Protein AF-A0A925MMJ6-F1 (afdb_monomer_lite)

Radius of gyration: 25.44 Å; chains: 1; bounding box: 75×64×43 Å

Structure (mmCIF, N/CA/C/O backbone):
data_AF-A0A925MMJ6-F1
#
_entry.id   AF-A0A925MMJ6-F1
#
loop_
_atom_site.group_PDB
_atom_site.id
_atom_site.type_symbol
_atom_site.label_atom_id
_atom_site.label_alt_id
_atom_site.label_comp_id
_atom_site.label_asym_id
_atom_site.label_entity_id
_atom_site.label_seq_id
_atom_site.pdbx_PDB_ins_code
_atom_site.Cartn_x
_atom_site.Cartn_y
_atom_site.Cartn_z
_atom_site.occupancy
_atom_site.B_iso_or_equiv
_atom_site.auth_seq_id
_atom_site.auth_comp_id
_atom_site.auth_asym_id
_atom_site.auth_atom_id
_atom_site.pdbx_PDB_model_num
ATOM 1 N N . MET A 1 1 ? 48.741 49.242 19.375 1.00 45.91 1 MET A N 1
ATOM 2 C CA . MET A 1 1 ? 47.266 49.327 19.332 1.00 45.91 1 MET A CA 1
ATOM 3 C C . MET A 1 1 ? 46.784 48.191 18.450 1.00 45.91 1 MET A C 1
ATOM 5 O O . MET A 1 1 ? 47.071 48.222 17.264 1.00 45.91 1 MET A O 1
ATOM 9 N N . SER A 1 2 ? 46.190 47.146 19.028 1.00 38.88 2 SER A N 1
ATOM 10 C CA . SER A 1 2 ? 45.660 46.009 18.268 1.00 38.88 2 SER A CA 1
ATOM 11 C C . SER A 1 2 ? 44.406 45.479 18.962 1.00 38.88 2 SER A C 1
ATOM 13 O O . SER A 1 2 ? 44.325 45.468 20.188 1.00 38.88 2 SER A O 1
ATOM 15 N N . THR A 1 3 ? 43.418 45.171 18.139 1.00 50.00 3 THR A N 1
ATOM 16 C CA . THR A 1 3 ? 41.983 44.964 18.376 1.00 50.00 3 THR A CA 1
ATOM 17 C C . THR A 1 3 ? 41.639 43.785 19.306 1.00 50.00 3 THR A C 1
ATOM 19 O O . THR A 1 3 ? 42.430 42.853 19.441 1.00 50.00 3 THR A O 1
ATOM 22 N N . PRO A 1 4 ? 40.456 43.798 19.959 1.00 45.84 4 PRO A N 1
ATOM 23 C CA . PRO A 1 4 ? 40.123 42.865 21.031 1.00 45.84 4 PRO A CA 1
ATOM 24 C C . PRO A 1 4 ? 39.651 41.493 20.527 1.00 45.84 4 PRO A C 1
ATOM 26 O O . PRO A 1 4 ? 38.975 41.362 19.506 1.00 45.84 4 PRO A O 1
ATOM 29 N N . HIS A 1 5 ? 39.981 40.476 21.324 1.00 41.41 5 HIS A N 1
ATOM 30 C CA . HIS A 1 5 ? 39.534 39.090 21.216 1.00 41.41 5 HIS A CA 1
ATOM 31 C C . HIS A 1 5 ? 38.001 38.972 21.163 1.00 41.41 5 HIS A C 1
ATOM 33 O O . HIS A 1 5 ? 37.303 39.318 22.116 1.00 41.41 5 HIS A O 1
ATOM 39 N N . ARG A 1 6 ? 37.476 38.385 20.082 1.00 42.47 6 ARG A N 1
ATOM 40 C CA . ARG A 1 6 ? 36.093 37.896 20.019 1.00 42.47 6 ARG A CA 1
ATOM 41 C C . ARG A 1 6 ? 36.016 36.555 20.752 1.00 42.47 6 ARG A C 1
ATOM 43 O O . ARG A 1 6 ? 36.543 35.553 20.275 1.00 42.47 6 ARG A O 1
ATOM 50 N N . GLN A 1 7 ? 35.383 36.552 21.922 1.00 44.06 7 GLN A N 1
ATOM 51 C CA . GLN A 1 7 ? 35.075 35.343 22.689 1.00 44.06 7 GLN A CA 1
ATOM 52 C C . GLN A 1 7 ? 34.191 34.391 21.866 1.00 44.06 7 GLN A C 1
ATOM 54 O O . GLN A 1 7 ? 33.106 34.766 21.421 1.00 44.06 7 GLN A O 1
ATOM 59 N N . ILE A 1 8 ? 34.645 33.150 21.683 1.00 50.47 8 ILE A N 1
ATOM 60 C CA . ILE A 1 8 ? 33.834 32.036 21.179 1.00 50.47 8 ILE A CA 1
ATOM 61 C C . ILE A 1 8 ? 33.193 31.376 22.405 1.00 50.47 8 ILE A C 1
ATOM 63 O O . ILE A 1 8 ? 33.903 30.876 23.275 1.00 50.47 8 ILE A O 1
ATOM 67 N N . GLN A 1 9 ? 31.861 31.405 22.503 1.00 49.53 9 GLN A N 1
ATOM 68 C CA . GLN A 1 9 ? 31.140 30.734 23.589 1.00 49.53 9 GLN A CA 1
ATOM 69 C C . GLN A 1 9 ? 31.209 29.201 23.416 1.00 49.53 9 GLN A C 1
ATOM 71 O O . GLN A 1 9 ? 30.941 28.708 22.316 1.00 49.53 9 GLN A O 1
ATOM 76 N N . PRO A 1 10 ? 31.533 28.428 24.468 1.00 45.34 10 PRO A N 1
ATOM 77 C CA . PRO A 1 10 ? 31.537 26.972 24.417 1.00 45.34 10 PRO A CA 1
ATOM 78 C C . PRO A 1 10 ? 30.121 26.432 24.670 1.00 45.34 10 PRO A C 1
ATOM 80 O O . PRO A 1 10 ? 29.420 26.933 25.544 1.00 45.34 10 PRO A O 1
ATOM 83 N N . GLY A 1 11 ? 29.705 25.374 23.963 1.00 54.53 11 GLY A N 1
ATOM 84 C CA . GLY A 1 11 ? 28.601 24.540 24.469 1.00 54.53 11 GLY A CA 1
ATOM 85 C C . GLY A 1 11 ? 27.451 24.166 23.536 1.00 54.53 11 GLY A C 1
ATOM 86 O O . GLY A 1 11 ? 26.369 23.875 24.030 1.00 54.53 11 GLY A O 1
ATOM 87 N N . ARG A 1 12 ? 27.640 24.073 22.216 1.00 52.03 12 ARG A N 1
ATOM 88 C CA . ARG A 1 12 ? 26.735 23.256 21.385 1.00 52.03 12 ARG A CA 1
ATOM 89 C C . ARG A 1 12 ? 27.538 22.316 20.501 1.00 52.03 12 ARG A C 1
ATOM 91 O O . ARG A 1 12 ? 27.820 22.616 19.347 1.00 52.03 12 ARG A O 1
ATOM 98 N N . ARG A 1 13 ? 27.894 21.148 21.051 1.00 46.19 13 ARG A N 1
ATOM 99 C CA . ARG A 1 13 ? 28.160 19.968 20.220 1.00 46.19 13 ARG A CA 1
ATOM 100 C C . ARG A 1 13 ? 26.841 19.614 19.536 1.00 46.19 13 ARG A C 1
ATOM 102 O O . ARG A 1 13 ? 26.043 18.861 20.084 1.00 46.19 13 ARG A O 1
ATOM 109 N N . LEU A 1 14 ? 26.608 20.170 18.351 1.00 51.88 14 LEU A N 1
ATOM 110 C CA . LEU A 1 14 ? 25.783 19.481 17.370 1.00 51.88 14 LEU A CA 1
ATOM 111 C C . LEU A 1 14 ? 26.485 18.136 17.170 1.00 51.88 14 LEU A C 1
ATOM 113 O O . LEU A 1 14 ? 27.633 18.109 16.721 1.00 51.88 14 LEU A O 1
ATOM 117 N N . LYS A 1 15 ? 25.871 17.037 17.626 1.00 56.06 15 LYS A N 1
ATOM 118 C CA . LYS A 1 15 ? 26.296 15.704 17.203 1.00 56.06 15 LYS A CA 1
ATOM 119 C C . LYS A 1 15 ? 26.131 15.710 15.686 1.00 56.06 15 LYS A C 1
ATOM 121 O O . LYS A 1 15 ? 25.021 15.611 15.184 1.00 56.06 15 LYS A O 1
ATOM 1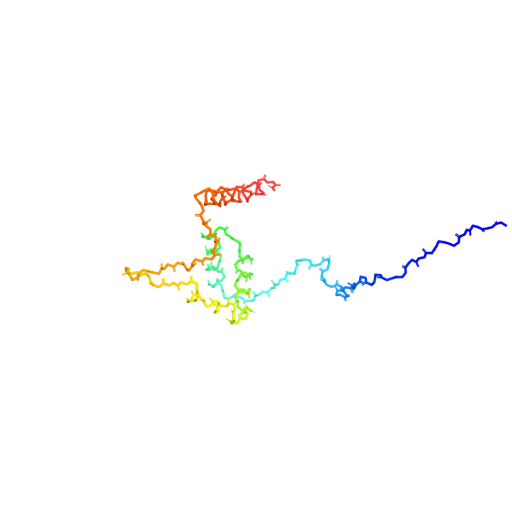26 N N . LEU A 1 16 ? 27.225 15.957 14.969 1.00 54.31 16 LEU A N 1
ATOM 127 C CA . LEU A 1 16 ? 27.319 15.564 13.578 1.00 54.31 16 LEU A CA 1
ATOM 128 C C . LEU A 1 16 ? 27.232 14.049 13.615 1.00 54.31 16 LEU A C 1
ATOM 130 O O . LEU A 1 16 ? 28.182 13.385 14.033 1.00 54.31 16 LEU A O 1
ATOM 134 N N . ASP A 1 17 ? 26.072 13.519 13.257 1.00 56.06 17 ASP A N 1
ATOM 135 C CA . ASP A 1 17 ? 25.931 12.103 12.985 1.00 56.06 17 ASP A CA 1
ATOM 136 C C . ASP A 1 17 ? 26.886 11.809 11.825 1.00 56.06 17 ASP A C 1
ATOM 138 O O . ASP A 1 17 ? 26.645 12.163 10.672 1.00 56.06 17 ASP A O 1
ATOM 142 N N . PHE A 1 18 ? 28.050 11.253 12.162 1.00 50.72 18 PHE A N 1
ATOM 143 C CA . PHE A 1 18 ? 29.178 11.015 11.262 1.00 50.72 18 PHE A CA 1
ATOM 144 C C . PHE A 1 18 ? 28.902 9.796 10.376 1.00 50.72 18 PHE A C 1
ATOM 146 O O . PHE A 1 18 ? 29.762 8.939 10.197 1.00 50.72 18 PHE A O 1
ATOM 153 N N . ASN A 1 19 ? 27.674 9.666 9.869 1.00 54.19 19 ASN A N 1
ATOM 154 C CA . ASN A 1 19 ? 27.366 8.692 8.845 1.00 54.19 19 ASN A CA 1
ATOM 155 C C . ASN A 1 19 ? 27.432 9.395 7.478 1.00 54.19 19 ASN A C 1
ATOM 157 O O . ASN A 1 19 ? 26.449 10.019 7.057 1.00 54.19 19 ASN A O 1
ATOM 161 N N . PRO A 1 20 ? 28.585 9.332 6.780 1.00 58.41 20 PRO A N 1
ATOM 162 C CA . PRO A 1 20 ? 28.792 10.009 5.500 1.00 58.41 20 PRO A CA 1
ATOM 163 C C . PRO A 1 20 ? 27.848 9.529 4.389 1.00 58.41 20 PRO A C 1
ATOM 165 O O . PRO A 1 20 ? 27.793 10.144 3.331 1.00 58.41 20 PRO A O 1
ATOM 168 N N . TYR A 1 21 ? 27.076 8.468 4.632 1.00 56.19 21 TYR A N 1
ATOM 169 C CA . TYR A 1 21 ? 26.182 7.870 3.649 1.00 56.19 21 TYR A CA 1
ATOM 170 C C . TYR A 1 21 ? 24.752 8.437 3.639 1.00 56.19 21 TYR A C 1
ATOM 172 O O . TYR A 1 21 ? 24.003 8.111 2.725 1.00 56.19 21 TYR A O 1
ATOM 180 N N . TYR A 1 22 ? 24.353 9.290 4.595 1.00 53.84 22 TYR A N 1
ATOM 181 C CA . TYR A 1 22 ? 22.934 9.675 4.749 1.00 53.84 22 TYR A CA 1
ATOM 182 C C . TYR A 1 22 ? 22.528 11.069 4.240 1.00 53.84 22 TYR A C 1
ATOM 184 O O . TYR A 1 22 ? 21.335 11.350 4.183 1.00 53.84 22 TYR A O 1
ATOM 192 N N . HIS A 1 23 ? 23.456 11.944 3.841 1.00 56.25 23 HIS A N 1
ATOM 193 C CA . HIS A 1 23 ? 23.117 13.340 3.493 1.00 56.25 23 HIS A CA 1
ATOM 194 C C . HIS A 1 23 ? 23.262 13.696 2.005 1.00 56.25 23 HIS A C 1
ATOM 196 O O . HIS A 1 23 ? 22.776 14.740 1.580 1.00 56.25 23 HIS A O 1
ATOM 202 N N . THR A 1 24 ? 23.863 12.822 1.194 1.00 51.81 24 THR A N 1
ATOM 203 C CA . THR A 1 24 ? 23.967 12.989 -0.271 1.00 51.81 24 THR A CA 1
ATOM 204 C C . THR A 1 24 ? 23.326 11.846 -1.061 1.00 51.81 24 THR A C 1
ATOM 206 O O . THR A 1 24 ? 23.145 11.965 -2.270 1.00 51.81 24 THR A O 1
ATOM 209 N N . VAL A 1 25 ? 22.935 10.754 -0.391 1.00 50.25 25 VAL A N 1
ATOM 210 C CA . VAL A 1 25 ? 22.367 9.546 -1.009 1.00 50.25 25 VAL A CA 1
ATOM 211 C C . VAL A 1 25 ? 20.965 9.292 -0.452 1.00 50.25 25 VAL A C 1
ATOM 213 O O . VAL A 1 25 ? 20.687 8.280 0.179 1.00 50.25 25 VAL A O 1
ATOM 216 N N . THR A 1 26 ? 20.040 10.223 -0.671 1.00 56.56 26 THR A N 1
ATOM 217 C CA . THR A 1 26 ? 18.630 10.045 -0.266 1.00 56.56 26 THR A CA 1
ATOM 218 C C . THR A 1 26 ? 17.891 8.991 -1.105 1.00 56.56 26 THR A C 1
ATOM 220 O O . THR A 1 26 ? 16.767 8.603 -0.781 1.00 56.56 26 THR A O 1
ATOM 223 N N . HIS A 1 27 ? 18.518 8.477 -2.169 1.00 61.50 27 HIS A N 1
ATOM 224 C CA . HIS A 1 27 ? 17.960 7.447 -3.040 1.00 61.50 27 HIS A CA 1
ATOM 225 C C . HIS A 1 27 ? 18.972 6.337 -3.322 1.00 61.50 27 HIS A C 1
ATOM 227 O O . HIS A 1 27 ? 19.735 6.391 -4.286 1.00 61.50 27 HIS A O 1
ATOM 233 N N . MET A 1 28 ? 18.940 5.291 -2.498 1.00 78.88 28 MET A N 1
ATOM 234 C CA . MET A 1 28 ? 19.584 4.028 -2.838 1.00 78.88 28 MET A CA 1
ATOM 235 C C . MET A 1 28 ? 18.799 3.311 -3.940 1.00 78.88 28 MET A C 1
ATOM 237 O O . MET A 1 28 ? 17.573 3.209 -3.882 1.00 78.88 28 MET A O 1
ATOM 241 N N . LYS A 1 29 ? 19.515 2.797 -4.942 1.00 84.88 29 LYS A N 1
ATOM 242 C CA . LYS A 1 29 ? 18.970 1.877 -5.944 1.00 84.88 29 LYS A CA 1
ATOM 243 C C . LYS A 1 29 ? 19.288 0.456 -5.505 1.00 84.88 29 LYS A C 1
ATOM 245 O O . LYS A 1 29 ? 20.443 0.143 -5.234 1.00 84.88 29 LYS A O 1
ATOM 250 N N . THR A 1 30 ? 18.267 -0.384 -5.444 1.00 88.75 30 THR A N 1
ATOM 251 C CA . THR A 1 30 ? 18.390 -1.805 -5.126 1.00 88.75 30 THR A CA 1
ATOM 252 C C . THR A 1 30 ? 17.996 -2.628 -6.346 1.00 88.75 30 THR A C 1
ATOM 254 O O . THR A 1 30 ? 17.012 -2.324 -7.020 1.00 88.75 30 THR A O 1
ATOM 257 N N . THR A 1 31 ? 18.779 -3.664 -6.637 1.00 94.06 31 THR A N 1
ATOM 258 C CA . THR A 1 31 ? 18.460 -4.670 -7.657 1.00 94.06 31 THR A CA 1
ATOM 259 C C . THR A 1 31 ? 17.966 -5.920 -6.938 1.00 94.06 31 THR A C 1
ATOM 261 O O . THR A 1 31 ? 18.599 -6.350 -5.977 1.00 94.06 31 THR A O 1
ATOM 264 N N . LEU A 1 32 ? 16.830 -6.470 -7.369 1.00 92.94 32 LEU A N 1
ATOM 265 C CA . LEU A 1 32 ? 16.206 -7.660 -6.786 1.00 92.94 32 LEU A CA 1
ATOM 266 C C . LEU A 1 32 ? 15.926 -8.673 -7.895 1.00 92.94 32 LEU A C 1
ATOM 268 O O . LEU A 1 32 ? 15.317 -8.313 -8.904 1.00 92.94 32 LEU A O 1
ATOM 272 N N . ASP A 1 33 ? 16.300 -9.928 -7.672 1.00 96.44 33 ASP A N 1
ATOM 273 C CA . ASP A 1 33 ? 15.910 -11.034 -8.543 1.00 96.44 33 ASP A CA 1
ATOM 274 C C . ASP A 1 33 ? 14.518 -11.526 -8.137 1.00 96.44 33 ASP A C 1
ATOM 276 O O . ASP A 1 33 ? 14.293 -11.939 -6.998 1.00 96.44 33 ASP A O 1
ATOM 280 N N . LEU A 1 34 ? 13.561 -11.449 -9.063 1.00 95.75 34 LEU A N 1
ATOM 281 C CA . LEU A 1 34 ? 12.160 -11.801 -8.831 1.00 95.75 34 LEU A CA 1
ATOM 282 C C . LEU A 1 34 ? 11.642 -12.704 -9.957 1.00 95.75 34 LEU A C 1
ATOM 284 O O . LEU A 1 34 ? 11.962 -12.457 -11.124 1.00 95.75 34 LEU A O 1
ATOM 288 N N . PRO A 1 35 ? 10.775 -13.690 -9.655 1.00 98.31 35 PRO A N 1
ATOM 289 C CA . PRO A 1 35 ? 10.036 -14.409 -10.686 1.00 98.31 35 PRO A CA 1
ATOM 290 C C . PRO A 1 35 ? 9.228 -13.446 -11.569 1.00 98.31 35 PRO A C 1
ATOM 292 O O . PRO A 1 35 ? 8.591 -12.512 -11.067 1.00 98.31 35 PRO A O 1
ATOM 295 N N . VAL A 1 36 ? 9.213 -13.694 -12.883 1.00 97.62 36 VAL A N 1
ATOM 296 C CA . VAL A 1 36 ? 8.505 -12.851 -13.869 1.00 97.62 36 VAL A CA 1
ATOM 297 C C . VAL A 1 36 ? 7.021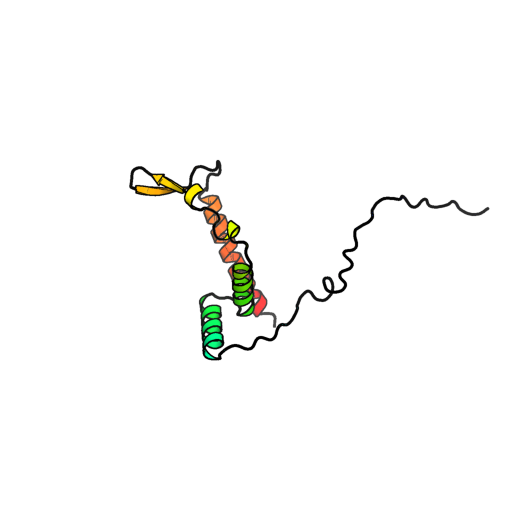 -12.704 -13.531 1.00 97.62 36 VAL A C 1
ATOM 299 O O . VAL A 1 36 ? 6.474 -11.600 -13.610 1.00 97.62 36 VAL A O 1
ATOM 302 N N . ASP A 1 37 ? 6.382 -13.785 -13.092 1.00 98.06 37 ASP A N 1
ATOM 303 C CA . ASP A 1 37 ? 4.949 -13.801 -12.787 1.00 98.06 37 ASP A CA 1
ATOM 304 C C . ASP A 1 37 ? 4.619 -12.915 -11.577 1.00 98.06 37 ASP A C 1
ATOM 306 O O . ASP A 1 37 ? 3.618 -12.188 -11.570 1.00 98.06 37 ASP A O 1
ATOM 310 N N . LEU A 1 38 ? 5.509 -12.899 -10.578 1.00 97.50 38 LEU A N 1
ATOM 311 C CA . LEU A 1 38 ? 5.388 -12.050 -9.395 1.00 97.50 38 LEU A CA 1
ATOM 312 C C . LEU A 1 38 ? 5.551 -10.573 -9.764 1.00 97.50 38 LEU A C 1
ATOM 314 O O . LEU A 1 38 ? 4.732 -9.744 -9.366 1.00 97.50 38 LEU A O 1
ATOM 318 N N . LEU A 1 39 ? 6.572 -10.242 -10.561 1.00 97.69 39 LEU A N 1
ATOM 319 C CA . LEU A 1 39 ? 6.802 -8.870 -11.017 1.00 97.69 39 LEU A CA 1
ATOM 320 C C . LEU A 1 39 ? 5.628 -8.353 -11.862 1.00 97.69 39 LEU A C 1
ATOM 322 O O . LEU A 1 39 ? 5.203 -7.207 -11.701 1.00 97.69 39 LEU A O 1
ATOM 326 N N . THR A 1 40 ? 5.079 -9.200 -12.734 1.00 98.12 40 THR A N 1
ATOM 327 C CA . THR A 1 40 ? 3.917 -8.872 -13.572 1.00 98.12 40 THR A CA 1
ATOM 328 C C . THR A 1 40 ? 2.683 -8.595 -12.718 1.00 98.12 40 THR A C 1
ATOM 330 O O . THR A 1 40 ? 2.040 -7.552 -12.865 1.00 98.12 40 THR A O 1
ATOM 333 N N . SER A 1 41 ? 2.406 -9.475 -11.756 1.00 97.81 41 SER A N 1
ATOM 334 C CA . SER A 1 41 ? 1.286 -9.324 -10.823 1.00 97.81 41 SER A CA 1
ATOM 335 C C . SER A 1 41 ? 1.418 -8.066 -9.960 1.00 97.81 41 SER A C 1
ATOM 337 O O . SER A 1 41 ? 0.449 -7.325 -9.777 1.00 97.81 41 SER A O 1
ATOM 339 N N . ALA A 1 42 ? 2.626 -7.768 -9.474 1.00 97.38 42 ALA A N 1
ATOM 340 C CA . ALA A 1 42 ? 2.900 -6.569 -8.690 1.00 97.38 42 ALA A CA 1
ATOM 341 C C . ALA A 1 42 ? 2.699 -5.279 -9.505 1.00 97.38 42 ALA A C 1
ATOM 343 O O . ALA A 1 42 ? 2.115 -4.319 -9.000 1.00 97.38 42 ALA A O 1
ATOM 344 N N . LYS A 1 43 ? 3.115 -5.253 -10.779 1.00 97.50 43 LYS A N 1
ATOM 345 C CA . LYS A 1 43 ? 2.867 -4.110 -11.677 1.00 97.50 43 LYS A CA 1
ATOM 346 C C . LYS A 1 43 ? 1.376 -3.894 -11.929 1.00 97.50 43 LYS A C 1
ATOM 348 O O . LYS A 1 43 ? 0.907 -2.762 -11.830 1.00 97.50 43 LYS A O 1
ATOM 353 N N . ALA A 1 44 ? 0.625 -4.963 -12.192 1.00 98.12 44 ALA A N 1
ATOM 354 C CA . ALA A 1 44 ? -0.825 -4.877 -12.362 1.00 98.12 44 ALA A CA 1
ATOM 355 C C . ALA A 1 44 ? -1.512 -4.336 -11.094 1.00 98.12 44 ALA A C 1
ATOM 357 O O . ALA A 1 44 ? -2.399 -3.483 -11.171 1.00 98.12 44 ALA A O 1
ATOM 358 N N . LEU A 1 45 ? -1.058 -4.776 -9.915 1.00 97.62 45 LEU A N 1
ATOM 359 C CA . LEU A 1 45 ? -1.549 -4.270 -8.636 1.00 97.62 45 LEU A CA 1
ATOM 360 C C . LEU A 1 45 ? -1.251 -2.777 -8.445 1.00 97.62 45 LEU A C 1
ATOM 362 O O . LEU A 1 45 ? -2.117 -2.055 -7.952 1.00 97.62 45 LEU A O 1
ATOM 366 N N . ALA A 1 46 ? -0.058 -2.323 -8.837 1.00 96.81 46 ALA A N 1
ATOM 367 C CA . ALA A 1 46 ? 0.347 -0.922 -8.738 1.00 96.81 46 ALA A CA 1
ATOM 368 C C . ALA A 1 46 ? -0.587 -0.021 -9.555 1.00 96.81 46 ALA A C 1
ATOM 370 O O . ALA A 1 46 ? -1.140 0.936 -9.017 1.00 96.81 46 ALA A O 1
ATOM 371 N N . VAL A 1 47 ? -0.862 -0.402 -10.809 1.00 97.25 47 VAL A N 1
ATOM 372 C CA . VAL A 1 47 ? -1.809 0.311 -11.682 1.00 97.25 47 VAL A CA 1
ATOM 373 C C . VAL A 1 47 ? -3.205 0.343 -11.065 1.00 97.25 47 VAL A C 1
ATOM 375 O O . VAL A 1 47 ? -3.810 1.407 -10.961 1.00 97.25 47 VAL A O 1
ATOM 378 N N . ARG A 1 48 ? -3.706 -0.806 -10.589 1.00 96.31 48 ARG A N 1
ATOM 379 C CA . ARG A 1 48 ? -5.047 -0.901 -9.988 1.00 96.31 48 ARG A CA 1
ATOM 380 C C . ARG A 1 48 ? -5.207 -0.012 -8.752 1.00 96.31 48 ARG A C 1
ATOM 382 O O . ARG A 1 48 ? -6.295 0.498 -8.516 1.00 96.31 48 ARG A O 1
ATOM 389 N N . ARG A 1 49 ? -4.141 0.160 -7.968 1.00 95.25 49 ARG A N 1
ATOM 390 C CA . ARG A 1 49 ? -4.112 1.010 -6.767 1.00 95.25 49 ARG A CA 1
ATOM 391 C C . ARG A 1 49 ? -3.661 2.446 -7.046 1.00 95.25 49 ARG A C 1
ATOM 393 O O . ARG A 1 49 ? -3.458 3.180 -6.089 1.00 95.25 49 ARG A O 1
ATOM 400 N N . ARG A 1 50 ? -3.469 2.824 -8.319 1.00 95.19 50 ARG A N 1
ATOM 401 C CA . ARG A 1 50 ? -2.936 4.135 -8.734 1.00 95.19 50 ARG A CA 1
ATOM 402 C C . ARG A 1 50 ? -1.658 4.520 -7.975 1.00 95.19 50 ARG A C 1
ATOM 404 O O . ARG A 1 50 ? -1.488 5.646 -7.540 1.00 95.19 50 ARG A O 1
ATOM 411 N N . THR A 1 51 ? -0.751 3.563 -7.798 1.00 95.75 51 THR A N 1
ATOM 412 C CA . THR A 1 51 ? 0.515 3.761 -7.083 1.00 95.75 51 THR A CA 1
ATOM 413 C C . THR A 1 51 ? 1.689 3.216 -7.895 1.00 95.75 51 THR A C 1
ATOM 415 O O . THR A 1 51 ? 1.513 2.633 -8.966 1.00 95.75 51 THR A O 1
ATOM 418 N N . THR A 1 52 ? 2.914 3.383 -7.400 1.00 96.69 52 THR A N 1
ATOM 419 C CA . THR A 1 52 ? 4.126 2.897 -8.074 1.00 96.69 52 THR A CA 1
ATOM 420 C C . THR A 1 52 ? 4.581 1.548 -7.520 1.00 96.69 52 THR A C 1
ATOM 422 O O . THR A 1 52 ? 4.353 1.220 -6.355 1.00 96.69 52 THR A O 1
ATOM 425 N N . LEU A 1 53 ? 5.299 0.764 -8.336 1.00 95.50 53 LEU A N 1
ATOM 426 C CA . LEU A 1 53 ? 5.929 -0.480 -7.871 1.00 95.50 53 LEU A CA 1
ATOM 427 C C . LEU A 1 53 ? 6.887 -0.217 -6.698 1.00 95.50 53 LEU A C 1
ATOM 429 O O . LEU A 1 53 ? 6.921 -0.992 -5.748 1.00 95.50 53 LEU A O 1
ATOM 433 N N . ARG A 1 54 ? 7.617 0.906 -6.732 1.00 93.62 54 ARG A N 1
ATOM 434 C CA . ARG A 1 54 ? 8.489 1.345 -5.636 1.00 93.62 54 ARG A CA 1
ATOM 435 C C . ARG A 1 54 ? 7.704 1.545 -4.340 1.00 93.62 54 ARG A C 1
ATOM 437 O O . ARG A 1 54 ? 8.114 1.011 -3.317 1.00 93.62 54 ARG A O 1
ATOM 444 N N . ALA A 1 55 ? 6.588 2.272 -4.390 1.00 93.81 55 ALA A N 1
ATOM 445 C CA . ALA A 1 55 ? 5.750 2.518 -3.218 1.00 93.81 55 ALA A CA 1
ATOM 446 C C . ALA A 1 55 ? 5.150 1.217 -2.661 1.00 93.81 55 ALA A C 1
ATOM 448 O O . ALA A 1 55 ? 5.131 1.025 -1.448 1.00 93.81 55 ALA A O 1
ATOM 449 N N . LEU A 1 56 ? 4.732 0.285 -3.530 1.00 95.88 56 LEU A N 1
ATOM 450 C CA . LEU A 1 56 ? 4.279 -1.039 -3.092 1.00 95.88 56 LEU A CA 1
ATOM 451 C C . LEU A 1 56 ? 5.379 -1.829 -2.381 1.00 95.88 56 LEU A C 1
ATOM 453 O O . LEU A 1 56 ? 5.121 -2.399 -1.322 1.00 95.88 56 LEU A O 1
ATOM 457 N N . VAL A 1 57 ? 6.584 -1.871 -2.954 1.00 95.19 57 VAL A N 1
ATOM 458 C CA . VAL A 1 57 ? 7.727 -2.583 -2.366 1.00 95.19 57 VAL A CA 1
ATOM 459 C C . VAL A 1 57 ? 8.120 -1.946 -1.037 1.00 95.19 57 VAL A C 1
ATOM 461 O O . VAL A 1 57 ? 8.277 -2.654 -0.050 1.00 95.19 57 VAL A O 1
ATOM 464 N N . GLU A 1 58 ? 8.206 -0.618 -0.972 1.00 94.00 58 GLU A N 1
ATOM 465 C CA . GLU A 1 58 ? 8.513 0.096 0.267 1.00 94.00 58 GLU A CA 1
ATOM 466 C C . GLU A 1 58 ? 7.462 -0.170 1.352 1.00 94.00 58 GLU A C 1
ATOM 468 O O . GLU A 1 58 ? 7.815 -0.495 2.484 1.00 94.00 58 GLU A O 1
ATOM 473 N N . HIS A 1 59 ? 6.173 -0.091 1.012 1.00 94.00 59 HIS A N 1
ATOM 474 C CA . HIS A 1 59 ? 5.089 -0.376 1.948 1.00 94.00 59 HIS A CA 1
ATOM 475 C C . HIS A 1 59 ? 5.133 -1.824 2.455 1.00 94.00 59 HIS A C 1
ATOM 477 O O . HIS A 1 59 ? 4.976 -2.063 3.652 1.00 94.00 59 HIS A O 1
ATOM 483 N N . ALA A 1 60 ? 5.373 -2.792 1.566 1.00 93.56 60 ALA A N 1
ATOM 484 C CA . ALA A 1 6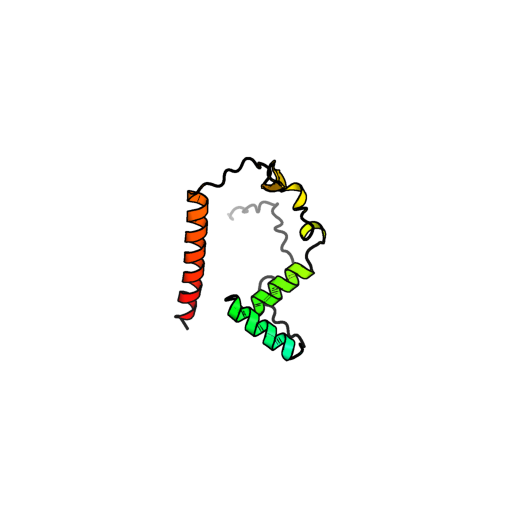0 ? 5.495 -4.196 1.943 1.00 93.56 60 ALA A CA 1
ATOM 485 C C . ALA A 1 60 ? 6.694 -4.431 2.872 1.00 93.56 60 ALA A C 1
ATOM 487 O O . ALA A 1 60 ? 6.530 -5.071 3.905 1.00 93.56 60 ALA A O 1
ATOM 488 N N . LEU A 1 61 ? 7.860 -3.860 2.555 1.00 94.50 61 LEU A N 1
ATOM 489 C CA . LEU A 1 61 ? 9.058 -3.971 3.388 1.00 94.50 61 LEU A CA 1
ATOM 490 C C . LEU A 1 61 ? 8.859 -3.329 4.761 1.00 94.50 61 LEU A C 1
ATOM 492 O O . LEU A 1 61 ? 9.201 -3.941 5.765 1.00 94.50 61 LEU A O 1
ATOM 496 N N . ARG A 1 62 ? 8.263 -2.130 4.824 1.00 92.75 62 ARG A N 1
ATOM 497 C CA . ARG A 1 62 ? 7.936 -1.461 6.094 1.00 92.75 62 ARG A CA 1
ATOM 498 C C . ARG A 1 62 ? 7.008 -2.308 6.960 1.00 92.75 62 ARG A C 1
ATOM 500 O O . ARG A 1 62 ? 7.207 -2.358 8.167 1.00 92.75 62 ARG A O 1
ATOM 507 N N . ARG A 1 63 ? 6.016 -2.965 6.351 1.00 90.56 63 ARG A N 1
ATOM 508 C CA . ARG A 1 63 ? 5.107 -3.872 7.061 1.00 90.56 63 ARG A CA 1
ATOM 509 C C . ARG A 1 63 ? 5.830 -5.122 7.563 1.00 90.56 63 ARG A C 1
ATOM 511 O O . ARG A 1 63 ? 5.573 -5.536 8.681 1.00 90.56 63 ARG A O 1
ATOM 518 N N . GLU A 1 64 ? 6.723 -5.692 6.760 1.00 94.31 64 GLU A N 1
ATOM 519 C CA . GLU A 1 64 ? 7.462 -6.915 7.104 1.00 94.31 64 GLU A CA 1
ATOM 520 C C . GLU A 1 64 ? 8.428 -6.710 8.279 1.00 94.31 64 GLU A C 1
ATOM 522 O O . GLU A 1 64 ? 8.583 -7.586 9.121 1.00 94.31 64 GLU A O 1
ATOM 527 N N . ILE A 1 65 ? 9.065 -5.537 8.358 1.00 92.69 65 ILE A N 1
ATOM 528 C CA . ILE A 1 65 ? 10.012 -5.210 9.437 1.00 92.69 65 ILE A CA 1
ATOM 529 C C . ILE A 1 65 ? 9.347 -4.572 10.661 1.00 92.69 65 ILE A C 1
ATOM 531 O O . ILE A 1 65 ? 10.039 -4.251 11.630 1.00 92.69 65 ILE A O 1
ATOM 535 N N . ALA A 1 66 ? 8.037 -4.317 10.614 1.00 88.75 66 ALA A N 1
ATOM 536 C CA . ALA A 1 66 ? 7.340 -3.698 11.729 1.00 88.75 66 ALA A CA 1
ATOM 537 C C . ALA A 1 66 ? 7.338 -4.658 12.937 1.00 88.75 66 ALA A C 1
ATOM 539 O O . ALA A 1 66 ? 7.058 -5.848 12.778 1.00 88.75 66 ALA A O 1
ATOM 540 N N . PRO A 1 67 ? 7.651 -4.175 14.153 1.00 85.12 67 PRO A N 1
ATOM 541 C CA . PRO A 1 67 ? 7.610 -5.004 15.350 1.00 85.12 67 PRO A CA 1
ATOM 542 C C . PRO A 1 67 ? 6.203 -5.576 15.555 1.00 85.12 67 PRO A C 1
ATOM 544 O O . PRO A 1 67 ? 5.209 -4.883 15.335 1.00 85.12 67 PRO A O 1
ATOM 547 N N . ALA A 1 68 ? 6.114 -6.822 16.031 1.00 72.38 68 ALA A N 1
ATOM 548 C CA . ALA A 1 68 ? 4.839 -7.519 16.227 1.00 72.38 68 ALA A CA 1
ATOM 549 C C . ALA A 1 68 ? 3.838 -6.715 17.080 1.00 72.38 68 ALA A C 1
ATOM 551 O O . ALA A 1 68 ? 2.647 -6.738 16.809 1.00 72.38 68 ALA A O 1
ATOM 552 N N . SER A 1 69 ? 4.315 -5.914 18.037 1.00 67.88 69 SER A N 1
ATOM 553 C CA . SER A 1 69 ? 3.479 -5.022 18.855 1.00 67.88 69 SER A CA 1
ATOM 554 C C . SER A 1 69 ? 2.776 -3.897 18.080 1.00 67.88 69 SER A C 1
ATOM 556 O O . SER A 1 69 ? 1.822 -3.323 18.593 1.00 67.88 69 SER A O 1
ATOM 558 N N . GLN A 1 70 ? 3.233 -3.552 16.872 1.00 62.59 70 GLN A N 1
ATOM 559 C CA . GLN A 1 70 ? 2.565 -2.591 15.985 1.00 62.59 70 GLN A CA 1
ATOM 560 C C . GLN A 1 70 ? 1.582 -3.257 15.016 1.00 62.59 70 GLN A C 1
ATOM 562 O O . GLN A 1 70 ? 0.626 -2.601 14.607 1.00 62.59 70 GLN A O 1
ATOM 567 N N . LEU A 1 71 ? 1.793 -4.528 14.649 1.00 59.91 71 LEU A N 1
ATOM 568 C CA . LEU A 1 71 ? 0.795 -5.307 13.901 1.00 59.91 71 LEU A CA 1
ATOM 569 C C . LEU A 1 71 ? -0.375 -5.704 14.806 1.00 59.91 71 LEU A C 1
ATOM 571 O O . LEU A 1 71 ? -1.529 -5.557 14.419 1.00 59.91 71 LEU A O 1
ATOM 575 N N . GLU A 1 72 ? -0.054 -6.112 16.031 1.00 58.91 72 GLU A N 1
ATOM 576 C CA . GLU A 1 72 ? -0.981 -6.393 17.124 1.00 58.91 72 GLU A CA 1
ATOM 577 C C . GLU A 1 72 ? -1.264 -5.118 17.931 1.00 58.91 72 GLU A C 1
ATOM 579 O O . GLU A 1 72 ? -1.321 -5.149 19.161 1.00 58.91 72 GLU A O 1
ATOM 584 N N . ALA A 1 73 ? -1.378 -3.956 17.274 1.00 55.97 73 ALA A N 1
ATOM 585 C CA . ALA A 1 73 ? -1.997 -2.815 17.933 1.00 55.97 73 ALA A CA 1
ATOM 586 C C . ALA A 1 73 ? -3.422 -3.261 18.256 1.00 55.97 73 ALA A C 1
ATOM 588 O O . ALA A 1 73 ? -4.257 -3.332 17.357 1.00 55.97 73 ALA A O 1
ATOM 589 N N . ASP A 1 74 ? -3.625 -3.666 19.509 1.00 58.31 74 ASP A N 1
ATOM 590 C CA . ASP A 1 74 ? -4.772 -4.411 20.004 1.00 58.31 74 ASP A CA 1
ATOM 591 C C . ASP A 1 74 ? -6.055 -3.627 19.730 1.00 58.31 74 ASP A C 1
ATOM 593 O O . ASP A 1 74 ? -6.524 -2.806 20.520 1.00 58.31 74 ASP A O 1
ATOM 597 N N . THR A 1 75 ? -6.602 -3.823 18.530 1.00 60.41 75 THR A N 1
ATOM 598 C CA . THR A 1 75 ? -7.819 -3.143 18.098 1.00 60.41 75 THR A CA 1
ATOM 599 C C . THR A 1 75 ? -8.986 -3.544 18.992 1.00 60.41 75 THR A C 1
ATOM 601 O O . THR A 1 75 ? -9.937 -2.777 19.106 1.00 60.41 75 THR A O 1
ATOM 604 N N . SER A 1 76 ? -8.880 -4.675 19.700 1.00 63.88 76 SER A N 1
ATOM 605 C CA . SER A 1 76 ? -9.833 -5.109 20.718 1.00 63.88 76 SER A CA 1
ATOM 606 C C . SER A 1 76 ? -10.054 -4.034 21.784 1.00 63.88 76 SER A C 1
ATOM 608 O O . SER A 1 76 ? -11.191 -3.783 22.174 1.00 63.88 76 SER A O 1
ATOM 610 N N . ASP A 1 77 ? -9.007 -3.304 22.190 1.00 71.25 77 ASP A N 1
ATOM 611 C CA . ASP A 1 77 ? -9.146 -2.270 23.219 1.0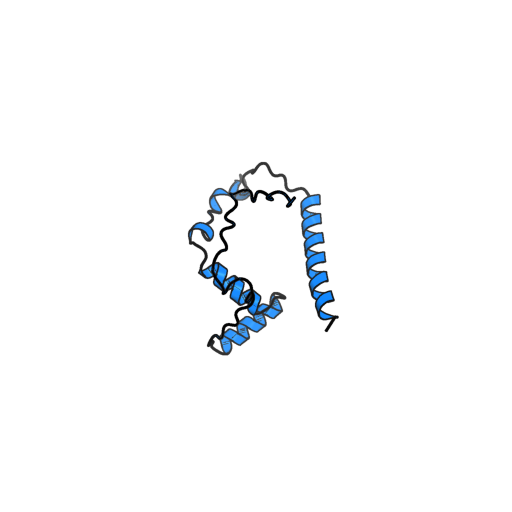0 71.25 77 ASP A CA 1
ATOM 612 C C . ASP A 1 77 ? -9.763 -0.962 22.687 1.00 71.25 77 ASP A C 1
ATOM 614 O O . ASP A 1 77 ? -10.196 -0.098 23.451 1.00 71.25 77 ASP A O 1
ATOM 618 N N . LEU A 1 78 ? -9.871 -0.823 21.365 1.00 79.31 78 LEU A N 1
ATOM 619 C CA . LEU A 1 78 ? -10.447 0.340 20.692 1.00 79.31 78 LEU A CA 1
ATOM 620 C C . LEU A 1 78 ? -11.962 0.232 20.506 1.00 79.31 78 LEU A C 1
ATOM 622 O O . LEU A 1 78 ? -12.617 1.265 20.318 1.00 79.31 78 LEU A O 1
ATOM 626 N N . PHE A 1 79 ? -12.501 -0.986 20.557 1.00 84.06 79 PHE A N 1
ATOM 627 C CA . PHE A 1 79 ? -13.902 -1.281 20.294 1.00 84.06 79 PHE A CA 1
ATOM 628 C C . PHE A 1 79 ? -14.608 -1.857 21.532 1.00 84.06 79 PHE A C 1
ATOM 630 O O . PHE A 1 79 ? -14.004 -2.445 22.421 1.00 84.06 79 PHE A O 1
ATOM 637 N N . GLU A 1 80 ? -15.919 -1.670 21.596 1.00 88.19 80 GLU A N 1
ATOM 638 C CA . GLU A 1 80 ? -16.827 -2.275 22.567 1.00 88.19 80 GLU A CA 1
ATOM 639 C C . GLU A 1 80 ? -18.063 -2.806 21.831 1.00 88.19 80 GLU A C 1
ATOM 641 O O . GLU A 1 80 ? -18.487 -2.236 20.824 1.00 88.19 80 GLU A O 1
ATOM 646 N N . VAL A 1 81 ? -18.652 -3.906 22.300 1.00 88.50 81 VAL A N 1
ATOM 647 C CA . VAL A 1 81 ? -19.871 -4.459 21.691 1.00 88.50 81 VAL A CA 1
ATOM 648 C C . VAL A 1 81 ? -21.083 -3.728 22.261 1.00 88.50 81 VAL A C 1
ATOM 650 O O . VAL A 1 81 ? -21.329 -3.759 23.466 1.00 88.50 81 VAL A O 1
ATOM 653 N N . GLY A 1 82 ? -21.839 -3.047 21.400 1.00 85.56 82 GLY A N 1
ATOM 654 C CA . GLY A 1 82 ? -23.063 -2.356 21.793 1.00 85.56 82 GLY A CA 1
ATOM 655 C C . GLY A 1 82 ? -24.245 -3.311 22.033 1.00 85.56 82 GLY A C 1
ATOM 656 O O . GLY A 1 82 ? -24.180 -4.487 21.676 1.00 85.56 82 GLY A O 1
ATOM 657 N N . PRO A 1 83 ? -25.381 -2.808 22.550 1.00 88.19 83 PRO A N 1
ATOM 658 C CA . PRO A 1 83 ? -26.571 -3.620 22.850 1.00 88.19 83 PRO A CA 1
ATOM 659 C C . PRO A 1 83 ? -27.164 -4.382 21.653 1.00 88.19 83 PRO A C 1
ATOM 661 O O . PRO A 1 83 ? -27.884 -5.356 21.835 1.00 88.19 83 PRO A O 1
ATOM 664 N N . LEU A 1 84 ? -26.868 -3.938 20.429 1.00 89.44 84 LEU A N 1
ATOM 665 C CA . LEU A 1 84 ? -27.302 -4.571 19.180 1.00 89.44 84 LEU A CA 1
ATOM 666 C C . LEU A 1 84 ? -26.309 -5.629 18.659 1.00 89.44 84 LEU A C 1
ATOM 668 O O . LEU A 1 84 ? -26.473 -6.117 17.547 1.00 89.44 84 LEU A O 1
ATOM 672 N N . GLY A 1 85 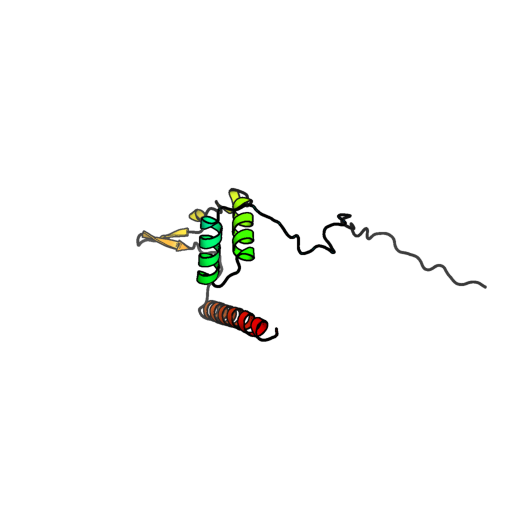? -25.249 -5.945 19.411 1.00 87.44 85 GLY A N 1
ATOM 673 C CA . GLY A 1 85 ? -24.192 -6.868 18.978 1.00 87.44 85 GLY A CA 1
ATOM 674 C C . GLY A 1 85 ? -23.215 -6.279 17.952 1.00 87.44 85 GLY A C 1
ATOM 675 O O . GLY A 1 85 ? -22.390 -7.001 17.404 1.00 87.44 85 GLY A O 1
ATOM 676 N N . ILE A 1 86 ? -23.294 -4.973 17.682 1.00 90.38 86 ILE A N 1
ATOM 677 C CA . ILE A 1 86 ? -22.440 -4.266 16.718 1.00 90.38 86 ILE A CA 1
ATOM 678 C C . ILE A 1 86 ? -21.279 -3.607 17.467 1.00 90.38 86 ILE A C 1
ATOM 680 O O . ILE A 1 86 ? -21.479 -3.013 18.529 1.00 90.38 86 ILE A O 1
ATOM 684 N N . HIS A 1 87 ? -20.070 -3.685 16.911 1.00 88.00 87 HIS A N 1
ATOM 685 C CA . HIS A 1 87 ? -18.892 -3.033 17.481 1.00 88.00 87 HIS A CA 1
ATOM 686 C C . HIS A 1 87 ? -18.997 -1.505 17.356 1.00 88.00 87 HIS A C 1
ATOM 688 O O . HIS A 1 87 ? -19.262 -0.970 16.280 1.00 88.00 87 HIS A O 1
ATOM 694 N N . ARG A 1 88 ? -18.748 -0.798 18.458 1.00 86.69 88 ARG A N 1
ATOM 695 C CA . ARG A 1 88 ? -18.655 0.662 18.552 1.00 86.69 88 ARG A CA 1
ATOM 696 C C . ARG A 1 88 ? -17.254 1.047 19.015 1.00 86.69 88 ARG A C 1
ATOM 698 O O . ARG A 1 88 ? -16.654 0.336 19.806 1.00 86.69 88 ARG A O 1
ATOM 705 N N . LEU A 1 89 ? -16.727 2.175 18.543 1.00 86.75 89 LEU A N 1
ATOM 706 C CA . LEU A 1 89 ? -15.488 2.746 19.081 1.00 86.75 89 LEU A CA 1
ATOM 707 C C . LEU A 1 89 ? -15.711 3.253 20.512 1.00 86.75 89 LEU A C 1
ATOM 709 O O . LEU A 1 89 ? -16.665 3.995 20.755 1.00 86.75 89 LEU A O 1
ATOM 713 N N . LYS A 1 90 ? -14.810 2.914 21.441 1.00 86.94 90 LYS A N 1
ATOM 714 C CA . LYS A 1 90 ? -14.815 3.511 22.786 1.00 86.94 90 LYS A CA 1
ATOM 715 C C . LYS A 1 90 ? -14.653 5.029 22.678 1.00 86.94 90 LYS A C 1
ATOM 717 O O . LYS A 1 90 ? -13.901 5.521 21.835 1.00 86.94 90 LYS A O 1
ATOM 722 N N . ASN A 1 91 ? -15.336 5.780 23.541 1.00 83.38 91 ASN A N 1
ATOM 723 C CA . ASN A 1 91 ? -15.228 7.237 23.559 1.00 83.38 91 ASN A CA 1
ATOM 724 C C . ASN A 1 91 ? -13.792 7.665 23.923 1.00 83.38 91 ASN A C 1
ATOM 726 O O . ASN A 1 91 ? -13.313 7.353 25.009 1.00 83.38 91 ASN A O 1
ATOM 730 N N . ARG A 1 92 ? -13.117 8.396 23.025 1.00 81.31 92 ARG A N 1
ATOM 731 C CA . ARG A 1 92 ? -11.749 8.919 23.232 1.00 81.31 92 ARG A CA 1
ATOM 732 C C . ARG A 1 92 ? -11.707 10.419 23.533 1.00 81.31 92 ARG A C 1
ATOM 734 O O . ARG A 1 92 ? -10.650 11.029 23.431 1.00 81.31 92 ARG A O 1
ATOM 741 N N . GLY A 1 93 ? -12.855 11.030 23.837 1.00 81.06 93 GLY A N 1
ATOM 742 C CA . GLY A 1 93 ? -12.968 12.480 24.032 1.00 81.06 93 GLY A CA 1
ATOM 743 C C . GLY A 1 93 ? -12.836 13.294 22.739 1.00 81.06 93 GLY A C 1
ATOM 744 O O . GLY A 1 93 ? -12.781 14.518 22.794 1.00 81.06 93 GLY A O 1
ATOM 745 N N . VAL A 1 94 ? -12.799 12.625 21.583 1.00 82.12 94 VAL A N 1
ATOM 746 C CA . VAL A 1 94 ? -12.762 13.249 20.258 1.00 82.12 94 VAL A CA 1
ATOM 747 C C . VAL A 1 94 ? -14.102 13.009 19.577 1.00 82.12 94 VAL A C 1
ATOM 749 O O . VAL A 1 94 ? -14.503 11.863 19.370 1.00 82.12 94 VAL A O 1
ATOM 752 N N . THR A 1 95 ? -14.779 14.094 19.215 1.00 83.25 95 THR A N 1
ATOM 753 C CA . THR A 1 95 ? -16.010 14.051 18.424 1.00 83.25 95 THR A CA 1
ATOM 754 C C . THR A 1 95 ? -15.652 14.239 16.959 1.00 83.25 95 THR A C 1
ATOM 756 O O . THR A 1 95 ? -15.158 15.297 16.578 1.00 83.25 95 THR A O 1
ATOM 759 N N . VAL A 1 96 ? -15.912 13.225 16.134 1.00 86.56 96 VAL A N 1
ATOM 760 C CA . VAL A 1 96 ? -15.793 13.348 14.677 1.00 86.56 96 VAL A CA 1
ATOM 761 C C . VAL A 1 96 ? -17.016 14.109 14.170 1.00 86.56 96 VAL A C 1
ATOM 763 O O . VAL A 1 96 ? -18.137 13.609 14.268 1.00 86.56 96 VAL A O 1
ATOM 766 N N . THR A 1 97 ? -16.817 15.333 13.680 1.00 90.69 97 THR A N 1
ATOM 767 C CA . THR A 1 97 ? -17.892 16.157 13.106 1.00 90.69 97 THR A CA 1
ATOM 768 C C . THR A 1 97 ? -18.011 15.939 11.600 1.00 90.69 97 THR A C 1
ATOM 770 O O . THR A 1 97 ? -17.063 15.505 10.947 1.00 90.69 97 THR A O 1
ATOM 773 N N . SER A 1 98 ? -19.171 16.272 11.026 1.00 88.56 98 SER A N 1
ATOM 774 C CA . SER A 1 98 ? -19.360 16.228 9.569 1.00 88.56 98 SER A CA 1
ATOM 775 C C . SER A 1 98 ? -18.351 17.117 8.839 1.00 88.56 98 SER A C 1
ATOM 777 O O . SER A 1 98 ? -17.811 16.700 7.823 1.00 88.56 98 SER A O 1
ATOM 779 N N . ASP A 1 99 ? -18.040 18.297 9.383 1.00 90.75 99 ASP A N 1
ATOM 780 C CA . ASP A 1 99 ? -17.062 19.215 8.787 1.00 90.75 99 ASP A CA 1
ATOM 781 C C . ASP A 1 99 ? -15.655 18.610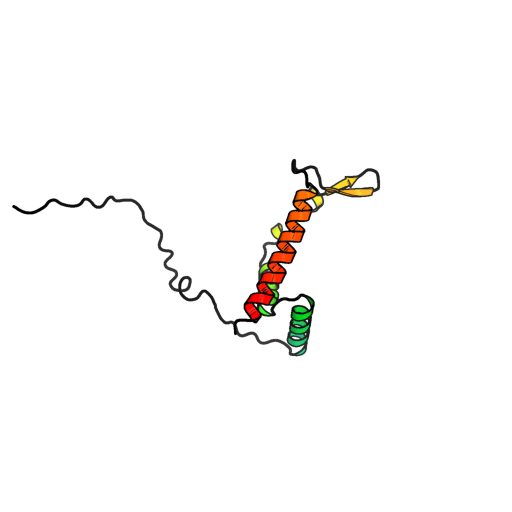 8.746 1.00 90.75 99 ASP A C 1
ATOM 783 O O . ASP A 1 99 ? -14.944 18.782 7.760 1.00 90.75 99 ASP A O 1
ATOM 787 N N . MET A 1 100 ? -15.264 17.852 9.780 1.00 88.12 100 MET A N 1
ATOM 788 C CA . MET A 1 100 ? -13.995 17.118 9.777 1.00 88.12 100 MET A CA 1
ATOM 789 C C . MET A 1 100 ? -13.962 16.062 8.669 1.00 88.12 100 MET A C 1
ATOM 791 O O . MET A 1 100 ? -12.935 15.901 8.018 1.00 88.12 100 MET A O 1
ATOM 795 N N . VAL A 1 101 ? -15.076 15.360 8.433 1.00 89.44 101 VAL A N 1
ATOM 796 C CA . VAL A 1 101 ? -15.172 14.360 7.358 1.00 89.44 101 VAL A CA 1
ATOM 797 C C . VAL A 1 101 ? -15.120 15.027 5.985 1.00 89.44 101 VAL A C 1
ATOM 799 O O . VAL A 1 101 ? -14.366 14.571 5.130 1.00 89.44 101 VAL A O 1
ATOM 802 N N . CYS A 1 102 ? -15.857 16.123 5.781 1.00 88.19 102 CYS A N 1
ATOM 803 C CA . CYS A 1 102 ? -15.823 16.880 4.528 1.00 88.19 102 CYS A CA 1
ATOM 804 C C . CYS A 1 102 ? -14.410 17.389 4.230 1.00 88.19 102 CYS A C 1
ATOM 806 O O . CYS A 1 102 ? -13.899 17.147 3.145 1.00 88.19 102 CYS A O 1
ATOM 808 N N . GLN A 1 103 ? -13.727 17.967 5.224 1.00 87.00 103 GLN A N 1
ATOM 809 C CA . GLN A 1 103 ? -12.334 18.383 5.060 1.00 87.00 103 GLN A CA 1
ATOM 810 C C . GLN A 1 103 ? -11.420 17.217 4.674 1.00 87.00 103 GLN A C 1
ATOM 812 O O . GLN A 1 103 ? -10.523 17.400 3.859 1.00 87.00 103 GLN A O 1
ATOM 817 N N . MET A 1 104 ? -11.603 16.020 5.237 1.00 85.56 104 MET A N 1
ATOM 818 C CA . MET A 1 104 ? -10.791 14.859 4.851 1.00 85.56 104 MET A CA 1
ATOM 819 C C . MET A 1 104 ? -11.019 14.453 3.391 1.00 85.56 104 MET A C 1
ATOM 821 O O . MET A 1 104 ? -10.054 14.113 2.713 1.00 85.56 104 MET A O 1
ATOM 825 N N . ILE A 1 105 ? -12.266 14.506 2.915 1.00 84.75 105 ILE A N 1
ATOM 826 C CA . ILE A 1 105 ? -12.613 14.207 1.518 1.00 84.75 105 ILE A CA 1
ATOM 827 C C . ILE A 1 105 ? -11.998 15.258 0.589 1.00 84.75 105 ILE A C 1
ATOM 829 O O . ILE A 1 105 ? -11.293 14.897 -0.348 1.00 84.75 105 ILE A O 1
ATOM 833 N N . ASP A 1 106 ? -12.173 16.543 0.903 1.00 81.25 106 ASP A N 1
ATOM 834 C CA . ASP A 1 106 ? -11.655 17.645 0.087 1.00 81.25 106 ASP A CA 1
ATOM 835 C C . ASP A 1 106 ? -10.120 17.608 -0.013 1.00 81.25 106 ASP A C 1
ATOM 837 O O . ASP A 1 106 ? -9.548 17.797 -1.087 1.00 81.25 106 ASP A O 1
ATOM 841 N N . ASN A 1 107 ? -9.433 17.310 1.096 1.00 71.19 107 ASN A N 1
ATOM 842 C CA . ASN A 1 107 ? -7.977 17.157 1.097 1.00 71.19 107 ASN A CA 1
ATOM 843 C C . ASN A 1 107 ? -7.521 15.945 0.268 1.00 71.19 107 ASN A C 1
ATOM 845 O O . ASN A 1 107 ? -6.502 16.033 -0.415 1.00 71.19 107 ASN A O 1
ATOM 849 N N . ALA A 1 108 ? -8.261 14.832 0.303 1.00 70.56 108 ALA A N 1
ATOM 850 C CA . ALA A 1 108 ? -7.947 13.652 -0.500 1.00 70.56 108 ALA A CA 1
ATOM 851 C C . ALA A 1 108 ? -8.115 13.926 -2.007 1.00 70.56 108 ALA A C 1
ATOM 853 O O . ALA A 1 108 ? -7.242 13.568 -2.798 1.00 70.56 108 ALA A O 1
ATOM 854 N N . ASP A 1 109 ? -9.180 14.630 -2.399 1.00 67.62 109 ASP A N 1
ATOM 855 C CA . ASP A 1 109 ? -9.416 15.030 -3.792 1.00 67.62 109 ASP A CA 1
ATOM 856 C C . ASP A 1 109 ? -8.347 16.021 -4.294 1.00 67.62 109 ASP A C 1
ATOM 858 O O . ASP A 1 109 ? -7.915 15.966 -5.450 1.00 67.62 109 ASP A O 1
ATOM 862 N N . GLU A 1 110 ? -7.869 16.925 -3.431 1.00 61.25 110 GLU A N 1
ATOM 863 C CA . GLU A 1 110 ? -6.763 17.824 -3.765 1.00 61.25 110 GLU A CA 1
ATOM 864 C C . GLU A 1 110 ? -5.421 17.105 -3.951 1.00 61.25 110 GLU A C 1
ATOM 866 O O . GLU A 1 110 ? -4.652 17.486 -4.840 1.00 61.25 110 GLU A O 1
ATOM 871 N N . GLU A 1 111 ? -5.112 16.102 -3.126 1.00 57.75 111 GLU A N 1
ATOM 872 C CA . GLU A 1 111 ? -3.900 15.286 -3.266 1.00 57.75 111 GLU A CA 1
ATOM 873 C C . GLU A 1 111 ? -3.909 14.508 -4.593 1.00 57.75 111 GLU A C 1
ATOM 875 O O . GLU A 1 111 ? -2.938 14.590 -5.351 1.00 57.75 111 GLU A O 1
ATOM 880 N N . ASP A 1 112 ? -5.042 13.900 -4.958 1.00 57.22 112 ASP A N 1
ATOM 881 C CA . ASP A 1 112 ? -5.234 13.212 -6.243 1.00 57.22 112 ASP A CA 1
ATOM 882 C C . ASP A 1 112 ? -5.052 14.154 -7.457 1.00 57.22 112 ASP A C 1
ATOM 884 O O . ASP A 1 112 ? -4.560 13.754 -8.519 1.00 57.22 112 ASP A O 1
ATOM 888 N N . LEU A 1 113 ? -5.411 15.437 -7.324 1.00 56.34 113 LEU A N 1
ATOM 889 C CA . LEU A 1 113 ? -5.251 16.443 -8.382 1.00 56.34 113 LEU A CA 1
ATOM 890 C C . LEU A 1 113 ? -3.814 16.967 -8.532 1.00 56.34 113 LEU A C 1
ATOM 892 O O . LEU A 1 113 ? -3.478 17.507 -9.596 1.00 56.34 113 LEU A O 1
ATOM 896 N N . ARG A 1 114 ? -2.966 16.848 -7.503 1.00 56.44 114 ARG A N 1
ATOM 897 C CA . ARG A 1 114 ? -1.551 17.264 -7.555 1.00 56.44 114 ARG A CA 1
ATOM 898 C C . ARG A 1 114 ? -0.723 16.276 -8.377 1.00 56.44 114 ARG A C 1
ATOM 900 O O . ARG A 1 114 ? 0.012 16.710 -9.266 1.00 56.44 114 ARG A O 1
ATOM 907 N N . ASP A 1 115 ? -0.973 14.978 -8.219 1.00 57.38 115 ASP A N 1
ATOM 908 C CA . ASP A 1 115 ? -0.295 13.913 -8.974 1.00 57.38 115 ASP A CA 1
ATOM 909 C C . ASP A 1 115 ? -0.523 14.000 -10.497 1.00 57.38 115 ASP A C 1
ATOM 911 O O . ASP A 1 115 ? 0.348 13.642 -11.295 1.00 57.38 115 ASP A O 1
ATOM 915 N N . VAL A 1 116 ? -1.669 14.534 -10.937 1.00 58.38 116 VAL A N 1
ATOM 916 C CA . VAL A 1 116 ? -1.976 14.727 -12.369 1.00 58.38 116 VAL A CA 1
ATOM 917 C C . VAL A 1 116 ? -1.240 15.935 -12.964 1.00 58.38 116 VAL A C 1
ATOM 919 O O . VAL A 1 116 ? -0.911 15.940 -14.155 1.00 58.38 116 VAL A O 1
ATOM 922 N N . ARG A 1 117 ? -0.970 16.980 -12.170 1.00 52.31 117 ARG A N 1
ATOM 923 C CA . ARG A 1 117 ? -0.293 18.197 -12.660 1.00 52.31 117 ARG A CA 1
ATOM 924 C C . ARG A 1 117 ? 1.204 17.985 -12.839 1.00 52.31 117 ARG A C 1
ATOM 926 O O . ARG A 1 117 ? 1.764 18.515 -13.799 1.00 52.31 117 ARG A O 1
ATOM 933 N N . ASP A 1 118 ? 1.819 17.160 -11.999 1.00 54.50 118 ASP A N 1
ATOM 934 C CA . ASP A 1 118 ? 3.247 16.852 -12.099 1.00 54.50 118 ASP A CA 1
ATOM 935 C C . ASP A 1 118 ? 3.582 15.949 -13.300 1.00 54.50 118 ASP A C 1
ATOM 937 O O . ASP A 1 118 ? 4.690 16.011 -13.829 1.00 54.50 118 ASP A O 1
ATOM 941 N N . GLN A 1 119 ? 2.607 15.205 -13.840 1.00 53.41 119 GLN A N 1
ATOM 942 C CA . GLN A 1 119 ? 2.778 14.441 -15.086 1.00 53.41 119 GLN A CA 1
ATOM 943 C C . GLN A 1 119 ? 2.688 15.287 -16.368 1.00 53.41 119 GLN A C 1
ATOM 945 O O . GLN A 1 119 ? 3.080 14.817 -17.432 1.00 53.41 119 GLN A O 1
ATOM 950 N N . LYS A 1 120 ? 2.202 16.536 -16.303 1.00 52.22 120 LYS A N 1
ATOM 951 C CA . LYS A 1 120 ? 2.086 17.434 -17.474 1.00 52.22 120 LYS A CA 1
ATOM 952 C C . LYS A 1 120 ? 3.288 18.358 -17.687 1.00 52.22 120 LYS A C 1
ATOM 954 O O . LYS A 1 120 ? 3.243 19.203 -18.579 1.00 52.22 120 LYS A O 1
ATOM 959 N N . LYS A 1 121 ? 4.343 18.227 -16.877 1.00 49.22 121 LYS A N 1
ATOM 960 C CA . LYS A 1 121 ? 5.530 19.096 -16.934 1.00 49.22 121 LYS A CA 1
ATOM 961 C C . LYS A 1 121 ? 6.812 18.415 -17.430 1.00 49.22 121 LYS A C 1
ATOM 963 O O . LYS A 1 121 ? 7.875 19.020 -17.300 1.00 49.22 121 LYS A O 1
ATOM 968 N N . SER A 1 122 ? 6.718 17.212 -18.004 1.00 43.75 122 SER A N 1
ATOM 969 C CA . SER A 1 122 ? 7.841 16.528 -18.662 1.00 43.75 122 SER A CA 1
ATOM 970 C C . SER A 1 122 ? 7.628 16.356 -20.156 1.00 43.75 122 SER A C 1
ATOM 972 O O . SER A 1 122 ? 6.459 16.264 -20.584 1.00 43.75 122 SER A O 1
#

Sequence (122 aa):
MSTPHRQIQPGRRLKLDFNPYYHTVTHMKTTLDLPVDLLTSAKALAVRRRTTLRALVEHALRREIAPASQLEADTSDLFEVGPLGIHRLKNRGVTVTSDMVCQMIDNADEEDLRDVRDQKKS

Secondary structure (DSSP, 8-state):
--PPP-PPPP---------TTSSS-S---------HHHHHHHHHHHHHTT--HHHHHHHHHHHHTS-HHHHT--GGGGEEE-TTS-EEEPP-S----HHHHHHHHHHHHHHHHHHHHHTT--

pLDDT: mean 75.43, std 18.89, range [38.88, 98.31]

Foldseek 3Di:
DDDDDDDDDDDDPPPPPPPPCPPPPVDDDDDDDDDPVVVVVLCVVCVVVVHDSVVVVVVVVCVVPDPPCVVPVPCVVQWDQDPVRDIDGDDPVDDDDPVNVVVVVVVVVVVVVVVVVVVVPD